Protein AF-A0A1T5BRT1-F1 (afdb_monomer)

Secondary structure (DSSP, 8-state):
--HHHHHHHHT-------TT----EEE-TT-----HHHHH-TT---EEETTEEE-PSP-----HHHHT-TT--EEE--HHHHHHHHHHHHHHSS---GGGGT-EETT-S--------------

Foldseek 3Di:
DDPVVVCCVVCVDDDPPVVPPDFFKDFAPLQPLPCPLCVPQPVNQWDQDPSTTDHDPPDPPPCPSLQPRPSLGIKGDDPQLVVVQVVVCVVPVDDRDSVVSVIDTPVPPDDPPPPPPPPPPDD

pLDDT: mean 78.36, std 18.23, range [34.03, 96.75]

Mean predicted aligned error: 12.15 Å

Sequence (123 aa):
MDIREIVNKIFKKEKWEMPGMQNRFFCTEECDGCGVCYETCPTGHIKMVEGRPVWPKPCLLCAACADVCPNHAIAYGTAKQIAEYERAVREKRAGVDPAKYGVVTEGSHGGMHEEDDNRGTEI

Nearest PDB structures (foldseek):
  2fdn-assembly1_A  TM=8.404E-01  e=1.117E-02  Gottschalkia acidurici
  5exd-assembly2_H  TM=6.790E-01  e=9.223E-03  Moorella thermoacetica ATCC 39073
  5exd-assembly1_E  TM=6.605E-01  e=5.900E-03  Moorella thermoacetica ATCC 39073
  3eun-assembly1_A  TM=7.838E-01  e=5.870E-02  Allochromatium vinosum
  1dur-assembly1_A  TM=8.416E-01  e=1.852E-01  Peptoniphilus asaccharolyticus

Solvent-accessible surface area (backbone atoms only — not comparable to full-atom values): 7808 Å² total; per-residue (Å²): 134,62,67,68,59,53,50,50,64,75,59,61,86,66,82,85,71,62,91,76,81,67,78,45,69,48,69,49,90,62,53,84,46,85,51,59,39,45,75,67,34,92,75,60,44,47,41,78,53,98,56,38,76,41,68,48,85,78,66,86,82,76,54,60,44,25,70,64,31,91,63,42,22,32,33,34,46,52,75,65,28,48,53,56,38,55,51,48,45,71,73,57,82,66,90,71,66,50,59,85,40,66,25,47,37,53,78,69,80,73,66,75,77,74,71,82,77,77,76,75,88,75,135

Structure (mmCIF, N/CA/C/O backbone):
data_AF-A0A1T5BRT1-F1
#
_entry.id   AF-A0A1T5BRT1-F1
#
loop_
_atom_site.group_PDB
_atom_site.id
_atom_si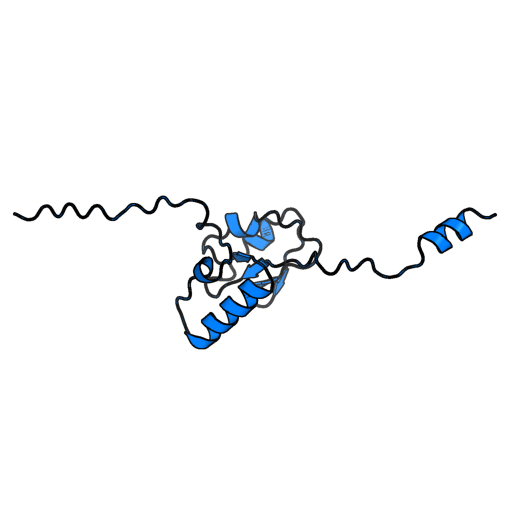te.type_symbol
_atom_site.label_atom_id
_atom_site.label_alt_id
_atom_site.label_comp_id
_atom_site.label_asym_id
_atom_site.label_entity_id
_atom_site.label_seq_id
_atom_site.pdbx_PDB_ins_code
_atom_site.Cartn_x
_atom_site.Cartn_y
_atom_site.Cartn_z
_atom_site.occupancy
_atom_site.B_iso_or_equiv
_atom_site.auth_seq_id
_atom_site.auth_comp_id
_atom_site.auth_asym_id
_atom_site.auth_atom_id
_atom_site.pdbx_PDB_model_num
ATOM 1 N N . MET A 1 1 ? 27.652 -1.924 42.675 1.00 57.69 1 MET A N 1
ATOM 2 C CA . MET A 1 1 ? 27.179 -1.233 41.456 1.00 57.69 1 MET A CA 1
ATOM 3 C C . MET A 1 1 ? 25.702 -1.545 41.302 1.00 57.69 1 MET A C 1
ATOM 5 O O . MET A 1 1 ? 25.358 -2.719 41.335 1.00 57.69 1 MET A O 1
ATOM 9 N N . ASP A 1 2 ? 24.844 -0.525 41.241 1.00 74.75 2 ASP A N 1
ATOM 10 C CA . ASP A 1 2 ? 23.392 -0.702 41.107 1.00 74.75 2 ASP A CA 1
ATOM 11 C C . ASP A 1 2 ? 23.069 -1.248 39.705 1.00 74.75 2 ASP A C 1
ATOM 13 O O . ASP A 1 2 ? 23.473 -0.671 38.693 1.00 74.75 2 ASP A O 1
ATOM 17 N N . ILE A 1 3 ? 22.344 -2.369 39.638 1.00 74.62 3 ILE A N 1
ATOM 18 C CA . ILE A 1 3 ? 21.876 -2.973 38.381 1.00 74.62 3 ILE A CA 1
ATOM 19 C C . ILE A 1 3 ? 21.113 -1.945 37.534 1.00 74.62 3 ILE A C 1
ATOM 21 O O . ILE A 1 3 ? 21.237 -1.953 36.311 1.00 74.62 3 ILE A O 1
ATOM 25 N N . ARG A 1 4 ? 20.394 -1.003 38.156 1.00 74.94 4 ARG A N 1
ATOM 26 C CA . ARG A 1 4 ? 19.664 0.063 37.454 1.00 74.94 4 ARG A CA 1
ATOM 27 C C . ARG A 1 4 ? 20.589 1.028 36.719 1.00 74.94 4 ARG A C 1
ATOM 29 O O . ARG A 1 4 ? 20.243 1.470 35.628 1.00 74.94 4 ARG A O 1
ATOM 36 N N . GLU A 1 5 ? 21.770 1.329 37.260 1.00 73.50 5 GLU A N 1
ATOM 37 C CA . GLU A 1 5 ? 22.769 2.151 36.563 1.00 73.50 5 GLU A CA 1
ATOM 38 C C . GLU A 1 5 ? 23.363 1.421 35.358 1.00 73.50 5 GLU A C 1
ATOM 40 O O . GLU A 1 5 ? 23.601 2.041 34.324 1.00 73.50 5 GLU A O 1
ATOM 45 N N . ILE A 1 6 ? 23.598 0.112 35.478 1.00 72.69 6 ILE A N 1
ATOM 46 C CA . ILE A 1 6 ? 24.146 -0.706 34.389 1.00 72.69 6 ILE A CA 1
ATOM 47 C C . ILE A 1 6 ? 23.120 -0.816 33.261 1.00 72.69 6 ILE A C 1
ATOM 49 O O . ILE A 1 6 ? 23.445 -0.549 32.107 1.00 72.69 6 ILE A O 1
ATOM 53 N N . VAL A 1 7 ? 21.864 -1.113 33.603 1.00 73.25 7 VAL A N 1
ATOM 54 C CA . VAL A 1 7 ? 20.743 -1.137 32.657 1.00 73.25 7 VAL A CA 1
ATOM 55 C C . VAL A 1 7 ? 20.595 0.235 31.989 1.00 73.25 7 VAL A C 1
ATOM 57 O O . VAL A 1 7 ? 20.601 0.315 30.769 1.00 73.25 7 VAL A O 1
ATOM 60 N N 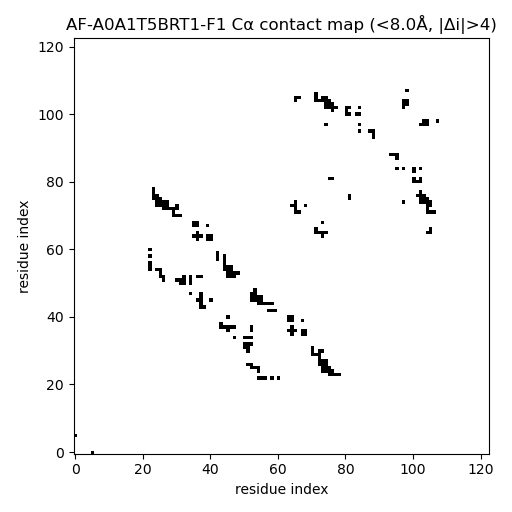. ASN A 1 8 ? 20.589 1.340 32.737 1.00 69.00 8 ASN A N 1
ATOM 61 C CA . ASN A 1 8 ? 20.469 2.678 32.142 1.00 69.00 8 ASN A CA 1
ATOM 62 C C . ASN A 1 8 ? 21.680 3.099 31.289 1.00 69.00 8 ASN A C 1
ATOM 64 O O . ASN A 1 8 ? 21.518 3.896 30.366 1.00 69.00 8 ASN A O 1
ATOM 68 N N . LYS A 1 9 ? 22.884 2.579 31.565 1.00 67.12 9 LYS A N 1
ATOM 69 C CA . LYS A 1 9 ? 24.074 2.793 30.723 1.00 67.12 9 LYS A CA 1
ATOM 70 C C . LYS A 1 9 ? 24.027 1.975 29.432 1.00 67.12 9 LYS A C 1
ATOM 72 O O . LYS A 1 9 ? 24.402 2.507 28.393 1.00 67.12 9 LYS A O 1
ATOM 77 N N . ILE A 1 10 ? 23.559 0.726 29.491 1.00 69.44 10 ILE A N 1
ATOM 78 C CA . ILE A 1 10 ? 23.415 -0.161 28.322 1.00 69.44 10 ILE A CA 1
ATOM 79 C C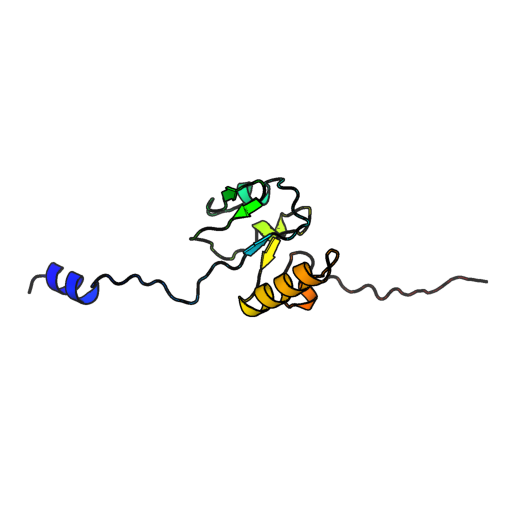 . ILE A 1 10 ? 22.258 0.304 27.430 1.00 69.44 10 ILE A C 1
ATOM 81 O O . ILE A 1 10 ? 22.378 0.321 26.211 1.00 69.44 10 ILE A O 1
ATOM 85 N N . PHE A 1 11 ? 21.153 0.728 28.039 1.00 62.59 11 PHE A N 1
ATOM 86 C CA . PHE A 1 11 ? 19.921 1.113 27.356 1.00 62.59 11 PHE A CA 1
ATOM 87 C C . PHE A 1 11 ? 19.731 2.633 27.309 1.00 62.59 11 PHE A C 1
ATOM 89 O O . PHE A 1 11 ? 18.596 3.111 27.391 1.00 62.59 11 PHE A O 1
ATOM 96 N N . LYS A 1 12 ? 20.819 3.415 27.179 1.00 53.16 12 LYS A N 1
ATOM 97 C CA . LYS A 1 12 ? 20.709 4.845 26.855 1.00 53.16 12 LYS A CA 1
ATOM 98 C C . LYS A 1 12 ? 19.862 4.973 25.587 1.00 53.16 12 LYS A C 1
ATOM 100 O O . LYS A 1 12 ? 20.299 4.633 24.495 1.00 53.16 12 LYS A O 1
ATOM 105 N N . LYS A 1 13 ? 18.619 5.414 25.794 1.00 55.56 13 LYS A N 1
ATOM 106 C CA . LYS A 1 13 ? 17.627 5.773 24.786 1.00 55.56 13 LYS A CA 1
ATOM 107 C C . LYS A 1 13 ? 18.278 6.591 23.679 1.00 55.56 13 LYS A C 1
ATOM 109 O O . LYS A 1 13 ? 18.464 7.788 23.843 1.00 55.56 13 LYS A O 1
ATOM 114 N N . GLU A 1 14 ? 18.458 5.967 22.535 1.00 51.66 14 GLU A N 1
ATOM 115 C CA . GLU A 1 14 ? 18.236 6.595 21.246 1.00 51.66 14 GLU A CA 1
ATOM 116 C C . GLU A 1 14 ? 17.431 5.585 20.444 1.00 51.66 14 GLU A C 1
ATOM 118 O O . GLU A 1 14 ? 17.708 4.385 20.456 1.00 51.66 14 GLU A O 1
ATOM 123 N N . LYS A 1 15 ? 16.320 6.064 19.885 1.00 44.69 15 LYS A N 1
ATOM 124 C CA . LYS A 1 15 ? 15.387 5.294 19.074 1.00 44.69 15 LYS A CA 1
ATOM 125 C C . LYS A 1 15 ? 16.168 4.344 18.165 1.00 44.69 15 LYS A C 1
ATOM 127 O O . LYS A 1 15 ? 16.866 4.803 17.267 1.00 44.69 15 LYS A O 1
ATOM 132 N N . TRP A 1 16 ? 15.992 3.035 18.343 1.00 47.31 16 TRP A N 1
ATOM 133 C CA . TRP A 1 16 ? 16.315 2.054 17.306 1.00 47.31 16 TRP A CA 1
ATOM 134 C C . TRP A 1 16 ? 15.288 2.201 16.168 1.00 47.31 16 TRP A C 1
ATOM 136 O O . TRP A 1 16 ? 14.523 1.295 15.846 1.00 47.31 16 TRP A O 1
ATOM 146 N N . GLU A 1 17 ? 15.223 3.393 15.574 1.00 49.53 17 GLU A N 1
ATOM 147 C CA . GLU A 1 17 ? 14.675 3.608 14.247 1.00 49.53 17 GLU A CA 1
ATOM 148 C C . GLU A 1 17 ? 15.689 2.995 13.292 1.00 49.53 17 GLU A C 1
ATOM 150 O O . GLU A 1 17 ? 16.541 3.686 12.752 1.00 49.53 17 GLU A O 1
ATOM 155 N N . MET A 1 18 ? 15.634 1.669 13.142 1.00 50.78 18 MET A N 1
ATOM 156 C CA . MET A 1 18 ? 16.425 0.957 12.146 1.00 50.78 18 MET A CA 1
ATOM 157 C C . MET A 1 18 ? 16.052 1.529 10.771 1.00 50.78 18 MET A C 1
ATOM 159 O O . MET A 1 18 ? 14.926 1.282 10.306 1.00 50.78 18 MET A O 1
ATOM 163 N N . PRO A 1 19 ? 16.938 2.310 10.120 1.00 53.62 19 PRO A N 1
ATOM 164 C CA . PRO A 1 19 ? 16.675 2.886 8.811 1.00 53.62 19 PRO A CA 1
ATOM 165 C C . PRO A 1 19 ? 16.739 1.728 7.817 1.00 53.62 19 PRO A C 1
ATOM 167 O O . PRO A 1 19 ? 17.806 1.303 7.392 1.00 53.62 19 PRO A O 1
ATOM 170 N N . GLY A 1 20 ? 15.596 1.109 7.543 1.00 54.72 20 GLY A N 1
ATOM 171 C CA . GLY A 1 20 ? 15.546 -0.078 6.692 1.00 54.72 20 GLY A CA 1
ATOM 172 C C . GLY A 1 20 ? 14.246 -0.854 6.800 1.00 54.72 20 GLY A C 1
ATOM 173 O O . GLY A 1 20 ? 13.748 -1.343 5.791 1.00 54.72 20 GLY A O 1
ATOM 174 N N . MET A 1 21 ? 13.625 -0.886 7.981 1.00 57.62 21 MET A N 1
ATOM 175 C CA . MET A 1 21 ? 12.309 -1.507 8.153 1.00 57.62 21 MET A CA 1
ATOM 176 C C . MET A 1 21 ? 11.210 -0.457 7.973 1.00 57.62 21 MET A C 1
ATOM 178 O O . MET A 1 21 ? 10.474 -0.112 8.899 1.00 57.62 21 MET A O 1
ATOM 182 N N . GLN A 1 22 ? 11.171 0.154 6.792 1.00 66.44 22 GLN A N 1
ATOM 183 C CA . GLN A 1 22 ? 10.045 0.983 6.376 1.00 66.44 22 GLN A CA 1
ATOM 184 C C . GLN A 1 22 ? 9.016 0.089 5.698 1.00 66.44 22 GLN A C 1
ATOM 186 O O . GLN A 1 22 ? 9.365 -0.743 4.863 1.00 66.44 22 GLN A O 1
ATOM 191 N N . ASN A 1 23 ? 7.758 0.248 6.090 1.00 75.19 23 ASN A N 1
ATOM 192 C CA . ASN A 1 23 ? 6.680 -0.407 5.388 1.00 75.19 23 ASN A CA 1
ATOM 193 C C . ASN A 1 23 ? 6.543 0.233 4.004 1.00 75.19 23 ASN A C 1
ATOM 195 O O . ASN A 1 23 ? 6.494 1.458 3.910 1.00 75.19 23 ASN A O 1
ATOM 199 N N . ARG A 1 24 ? 6.550 -0.588 2.955 1.00 86.81 24 ARG A N 1
ATOM 200 C CA . ARG A 1 24 ? 6.531 -0.133 1.563 1.00 86.81 24 ARG A CA 1
ATOM 201 C C . ARG A 1 24 ? 5.320 -0.631 0.784 1.00 86.81 24 ARG A C 1
ATOM 203 O O . ARG A 1 24 ? 5.373 -0.648 -0.438 1.00 86.81 24 ARG A O 1
ATOM 210 N N . PHE A 1 25 ? 4.249 -1.003 1.484 1.00 91.38 25 PHE A N 1
ATOM 211 C CA . PHE A 1 25 ? 2.934 -1.089 0.859 1.00 91.38 25 PHE A CA 1
ATOM 212 C C . PHE A 1 25 ? 2.425 0.301 0.489 1.00 91.38 25 PHE A C 1
ATOM 214 O O . PHE A 1 25 ? 2.567 1.253 1.261 1.00 91.38 25 PHE A O 1
ATOM 221 N N . PHE A 1 26 ? 1.810 0.386 -0.678 1.00 91.12 26 PHE A N 1
ATOM 222 C CA . PHE A 1 26 ? 1.083 1.547 -1.153 1.00 91.12 26 PHE A CA 1
ATOM 223 C C . PHE A 1 26 ? -0.118 1.090 -1.984 1.00 91.12 26 PHE A C 1
ATOM 225 O O . PHE A 1 26 ? -0.230 -0.079 -2.358 1.00 91.12 26 PHE A O 1
ATOM 232 N N . CYS A 1 27 ? -1.038 2.015 -2.234 1.00 91.56 27 CYS A N 1
ATOM 233 C CA . CYS A 1 27 ? -2.246 1.748 -2.997 1.00 91.56 27 CYS A CA 1
ATOM 234 C C . CYS A 1 27 ? -2.166 2.425 -4.365 1.00 91.56 27 CYS A C 1
ATOM 236 O O . CYS A 1 27 ? -1.763 3.586 -4.447 1.00 91.56 27 CYS A O 1
ATOM 238 N N . THR A 1 28 ? -2.564 1.721 -5.416 1.00 90.75 28 THR A N 1
ATOM 239 C CA . THR A 1 28 ? -2.656 2.248 -6.778 1.00 90.75 28 THR A CA 1
ATOM 240 C C . THR A 1 28 ? -4.031 2.877 -7.037 1.00 90.75 28 THR A C 1
ATOM 242 O O . THR A 1 28 ? -4.925 2.846 -6.181 1.00 90.75 28 THR A O 1
ATOM 245 N N . GLU A 1 29 ? -4.199 3.507 -8.201 1.00 88.75 29 GLU A N 1
ATOM 246 C CA . GLU A 1 29 ? -5.422 4.237 -8.578 1.00 88.75 29 GLU A CA 1
ATOM 247 C C . GLU A 1 29 ? -6.633 3.316 -8.812 1.00 88.75 29 GLU A C 1
ATOM 249 O O . GLU A 1 29 ? -7.765 3.781 -8.806 1.00 88.75 29 GLU A O 1
ATOM 254 N N . GLU A 1 30 ? -6.415 2.006 -8.923 1.00 89.12 30 GLU A N 1
ATOM 255 C CA . GLU A 1 30 ? -7.444 0.962 -9.023 1.00 89.12 30 GLU A CA 1
ATOM 256 C C . GLU A 1 30 ? -8.193 0.725 -7.693 1.00 89.12 30 GLU A C 1
ATOM 258 O O . GLU A 1 30 ? -9.162 -0.034 -7.623 1.00 89.12 30 GLU A O 1
ATOM 263 N N . CYS A 1 31 ? -7.753 1.366 -6.608 1.00 93.25 31 CYS A N 1
ATOM 264 C CA . CYS A 1 31 ? -8.408 1.278 -5.310 1.00 93.25 31 CYS A CA 1
ATOM 265 C C . CYS A 1 31 ? -9.737 2.033 -5.304 1.00 93.25 31 CYS A C 1
ATOM 267 O O . CYS A 1 31 ? -9.778 3.245 -5.503 1.00 93.25 31 CYS A O 1
ATOM 269 N N . ASP A 1 32 ? -10.809 1.322 -4.972 1.00 95.88 32 ASP A N 1
ATOM 270 C CA . ASP A 1 32 ? -12.163 1.861 -4.825 1.00 95.88 32 ASP A CA 1
ATOM 271 C C . ASP A 1 32 ? -12.533 2.195 -3.369 1.00 95.88 32 ASP A C 1
ATOM 273 O O . ASP A 1 32 ? -13.636 2.664 -3.093 1.00 95.88 32 ASP A O 1
ATOM 277 N N . GLY A 1 33 ? -11.623 1.942 -2.426 1.00 96.44 33 GLY A N 1
ATOM 278 C CA . GLY A 1 33 ? -11.847 2.172 -1.004 1.00 96.44 33 GLY A CA 1
ATOM 279 C C . GLY A 1 33 ? -12.742 1.145 -0.307 1.00 96.44 33 GLY A C 1
ATOM 280 O O . GLY A 1 33 ? -13.238 1.438 0.779 1.00 96.44 33 GLY A O 1
ATOM 281 N N . CYS A 1 34 ? -12.911 -0.062 -0.863 1.00 96.75 34 CYS A N 1
ATOM 282 C CA . CYS A 1 34 ? -13.752 -1.120 -0.282 1.00 96.75 34 CYS A CA 1
ATOM 283 C C . CYS A 1 34 ? -13.398 -1.524 1.163 1.00 96.75 34 CYS A C 1
ATOM 285 O O . CYS A 1 34 ? -14.250 -2.035 1.882 1.00 96.75 34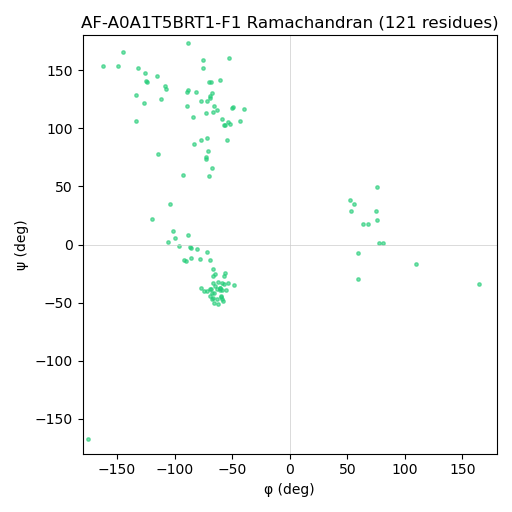 CYS A O 1
ATOM 287 N N . GLY A 1 35 ? -12.152 -1.318 1.604 1.00 96.12 35 GLY A N 1
ATOM 288 C CA . GLY A 1 35 ? -11.743 -1.542 2.995 1.00 96.12 35 GLY A CA 1
ATOM 289 C C . GLY A 1 35 ? -11.445 -2.997 3.383 1.00 96.12 35 GLY A C 1
ATOM 290 O O . GLY A 1 35 ? -11.031 -3.233 4.513 1.00 96.12 35 GLY A O 1
ATOM 291 N N . VAL A 1 36 ? -11.533 -3.968 2.469 1.00 96.75 36 VAL A N 1
ATOM 292 C CA . VAL A 1 36 ? -11.240 -5.392 2.763 1.00 96.75 36 VAL A CA 1
ATOM 293 C C . VAL A 1 36 ? -9.834 -5.585 3.357 1.00 96.75 36 VAL A C 1
ATOM 295 O O . VAL A 1 36 ? -9.632 -6.339 4.308 1.00 96.75 36 VAL A O 1
ATOM 298 N N . CYS A 1 37 ? -8.847 -4.838 2.850 1.00 96.06 37 CYS A N 1
ATOM 299 C CA . CYS A 1 37 ? -7.482 -4.849 3.376 1.00 96.06 37 CYS A CA 1
ATOM 300 C C . CYS A 1 37 ? -7.391 -4.406 4.846 1.00 96.06 37 CYS A C 1
ATOM 302 O O . CYS A 1 37 ? -6.585 -4.949 5.602 1.00 96.06 37 CYS A O 1
ATOM 304 N N . TYR A 1 38 ? -8.206 -3.427 5.247 1.00 96.62 38 TYR A N 1
ATOM 305 C CA . TYR A 1 38 ? -8.285 -2.932 6.616 1.00 96.62 38 TYR A CA 1
ATOM 306 C C . TYR A 1 38 ? -8.840 -4.010 7.550 1.00 96.62 38 TYR A C 1
ATOM 308 O O . TYR A 1 38 ? -8.240 -4.275 8.591 1.00 96.62 38 TYR A O 1
ATOM 316 N N . GLU A 1 39 ? -9.917 -4.679 7.139 1.00 96.25 39 GLU A N 1
ATOM 317 C CA . GLU A 1 39 ? -10.573 -5.729 7.925 1.00 96.25 39 GLU A CA 1
ATOM 318 C C . GLU A 1 39 ? -9.712 -6.989 8.069 1.00 96.25 39 GLU A C 1
ATOM 320 O O . GLU A 1 39 ? -9.662 -7.582 9.145 1.00 96.25 39 GLU A O 1
ATOM 325 N N . THR A 1 40 ? -8.988 -7.386 7.016 1.00 94.94 40 THR A N 1
ATOM 326 C CA . THR A 1 40 ? -8.194 -8.625 7.046 1.00 94.94 40 THR A CA 1
ATOM 327 C C . THR A 1 40 ? -6.875 -8.505 7.809 1.00 94.94 40 THR A C 1
ATOM 329 O O . THR A 1 40 ? -6.192 -9.512 8.009 1.00 94.94 40 THR A O 1
ATOM 332 N N . CYS A 1 41 ? -6.433 -7.288 8.145 1.00 95.31 41 CYS A N 1
ATOM 333 C CA . CYS A 1 41 ? -5.083 -7.064 8.646 1.00 95.31 41 CYS A CA 1
ATOM 334 C C . CYS A 1 41 ? -4.873 -7.792 9.986 1.00 95.31 41 CYS A C 1
ATOM 336 O O . CYS A 1 41 ? -5.457 -7.379 10.988 1.00 95.31 41 CYS A O 1
ATOM 338 N N . PRO A 1 42 ? -3.978 -8.796 10.079 1.00 93.00 42 PRO A N 1
ATOM 339 C CA . PRO A 1 42 ? -3.820 -9.581 11.306 1.00 93.00 42 PRO A CA 1
ATOM 340 C C . PRO A 1 42 ? -3.253 -8.756 12.465 1.00 93.00 42 PRO A C 1
ATOM 342 O O . PRO A 1 42 ? -3.411 -9.119 13.627 1.00 93.00 42 PRO A O 1
ATOM 345 N N . THR A 1 43 ? -2.585 -7.638 12.163 1.00 93.12 43 THR A N 1
ATOM 346 C CA . THR A 1 43 ? -2.125 -6.702 13.190 1.00 93.12 43 THR A CA 1
ATOM 347 C C . THR A 1 43 ? -3.149 -5.617 13.505 1.00 93.12 43 THR A C 1
ATOM 349 O O . THR A 1 43 ? -2.952 -4.901 14.481 1.00 93.12 43 THR A O 1
ATOM 352 N N . GLY A 1 44 ? -4.186 -5.427 12.684 1.00 93.81 44 GLY A N 1
ATOM 353 C CA . GLY A 1 44 ? -5.158 -4.339 12.826 1.00 93.81 44 GLY A CA 1
ATOM 354 C C . GLY A 1 44 ? -4.576 -2.925 12.671 1.00 93.81 44 GLY A C 1
ATOM 355 O O . GLY A 1 44 ? -5.189 -1.965 13.128 1.00 93.81 44 GLY A O 1
ATOM 356 N N . HIS A 1 45 ? -3.381 -2.770 12.082 1.00 91.94 45 HIS A N 1
ATOM 357 C CA . HIS A 1 45 ? -2.694 -1.468 12.018 1.00 91.94 45 HIS A CA 1
ATOM 358 C C . HIS A 1 45 ? -2.988 -0.650 10.762 1.00 91.94 45 HIS A C 1
ATOM 360 O O . HIS A 1 45 ? -2.646 0.535 10.737 1.00 91.94 45 HIS A O 1
ATOM 366 N N . ILE A 1 46 ? -3.592 -1.247 9.731 1.00 95.06 46 ILE A N 1
ATOM 367 C CA . ILE A 1 46 ? -4.033 -0.498 8.550 1.00 95.06 46 ILE A CA 1
ATOM 368 C C . ILE A 1 46 ? -5.061 0.547 8.996 1.00 95.06 46 ILE A C 1
ATOM 370 O O . ILE A 1 46 ? -5.868 0.303 9.889 1.00 95.06 46 ILE A O 1
ATOM 374 N N . LYS A 1 47 ? -5.009 1.737 8.402 1.00 95.25 47 LYS A N 1
ATOM 375 C CA . LYS A 1 47 ? -5.985 2.809 8.621 1.00 95.25 47 LYS A CA 1
ATOM 376 C C . LYS A 1 47 ? -6.560 3.237 7.287 1.00 95.25 47 LYS A C 1
ATOM 378 O O . LYS A 1 47 ? -5.806 3.375 6.334 1.00 95.25 47 LYS A O 1
ATOM 383 N N . MET A 1 48 ? -7.856 3.511 7.244 1.00 96.31 48 MET A N 1
ATOM 384 C CA . MET A 1 48 ? -8.480 4.142 6.084 1.00 96.31 48 MET A CA 1
ATOM 385 C C . MET A 1 48 ? -8.423 5.663 6.256 1.00 96.31 48 MET A C 1
ATOM 387 O O . MET A 1 48 ? -8.948 6.198 7.232 1.00 96.31 48 MET A O 1
ATOM 391 N N . VAL A 1 49 ? -7.758 6.355 5.334 1.00 96.31 49 VAL A N 1
ATOM 392 C CA . VAL A 1 49 ? -7.631 7.818 5.297 1.00 96.31 49 VAL A CA 1
ATOM 393 C C . VAL A 1 49 ? -8.083 8.281 3.921 1.00 96.31 49 VAL A C 1
ATOM 395 O O . VAL A 1 49 ? -7.556 7.811 2.919 1.00 96.31 49 VAL A O 1
ATOM 398 N N . GLU A 1 50 ? -9.090 9.156 3.869 1.00 94.94 50 GLU A N 1
ATOM 399 C CA . GLU A 1 50 ? -9.664 9.656 2.604 1.00 94.94 50 GLU A CA 1
ATOM 400 C C . GLU A 1 50 ? -10.072 8.525 1.636 1.00 94.94 50 GLU A C 1
ATOM 402 O O . GLU A 1 50 ? -9.876 8.605 0.429 1.00 94.94 50 GLU A O 1
ATOM 407 N N . GLY A 1 51 ? -10.613 7.430 2.180 1.00 94.31 51 GLY A N 1
ATOM 408 C CA . GLY A 1 51 ? -11.025 6.262 1.396 1.00 94.31 51 GLY A CA 1
ATOM 409 C C . GLY A 1 51 ? -9.879 5.353 0.942 1.00 94.31 51 GLY A C 1
ATOM 410 O O . GLY A 1 51 ? -10.144 4.343 0.303 1.00 94.31 51 GLY A O 1
ATOM 411 N N . ARG A 1 52 ? -8.619 5.638 1.296 1.00 95.81 52 ARG A N 1
ATOM 412 C CA . ARG A 1 52 ? -7.461 4.811 0.918 1.00 95.81 52 ARG A CA 1
ATOM 413 C C . ARG A 1 52 ? -6.777 4.184 2.136 1.00 95.81 52 ARG A C 1
ATOM 415 O O . ARG A 1 52 ? -6.710 4.814 3.195 1.00 95.81 52 ARG A O 1
ATOM 422 N N . PRO A 1 53 ? -6.248 2.955 2.018 1.00 95.88 53 PRO A N 1
ATOM 423 C CA . PRO A 1 53 ? -5.480 2.340 3.088 1.00 95.88 53 PRO A CA 1
ATOM 424 C C . PRO A 1 53 ? -4.125 3.032 3.272 1.00 95.88 53 PRO A C 1
ATOM 426 O O . PRO A 1 53 ? -3.425 3.374 2.321 1.00 95.88 53 PRO A O 1
ATOM 429 N N . VAL A 1 54 ? -3.738 3.196 4.529 1.00 94.25 54 VAL A N 1
ATOM 430 C CA . VAL A 1 54 ? -2.420 3.631 4.982 1.00 94.25 54 VAL A CA 1
ATOM 431 C C . VAL A 1 54 ? -1.900 2.557 5.921 1.00 94.25 54 VAL A C 1
ATOM 433 O O . VAL A 1 54 ? -2.645 2.055 6.766 1.00 94.25 54 VAL A O 1
ATOM 436 N N . TRP A 1 55 ? -0.610 2.234 5.831 1.00 93.38 55 TRP A N 1
ATOM 437 C CA . TRP A 1 55 ? -0.013 1.167 6.629 1.00 93.38 55 TRP A CA 1
ATOM 438 C C . TRP A 1 55 ? 1.038 1.666 7.647 1.00 93.38 55 TRP A C 1
ATOM 440 O O . TRP A 1 55 ? 2.249 1.506 7.434 1.00 93.38 55 TRP A O 1
ATOM 450 N N . PRO A 1 56 ? 0.606 2.242 8.785 1.00 89.50 56 PRO A N 1
ATOM 451 C CA . PRO A 1 56 ? 1.464 2.533 9.928 1.00 89.50 56 PRO A CA 1
ATOM 452 C C . PRO A 1 56 ? 2.268 1.324 10.419 1.00 89.50 56 PRO A C 1
ATOM 454 O O . PRO A 1 56 ? 1.924 0.163 10.194 1.00 89.50 56 PRO A O 1
ATOM 457 N N . LYS A 1 57 ? 3.332 1.607 11.171 1.00 86.44 57 LYS A N 1
ATOM 458 C CA . LYS A 1 57 ? 4.030 0.582 11.952 1.00 86.44 57 LYS A CA 1
ATOM 459 C C . LYS A 1 57 ? 3.218 0.208 13.203 1.00 86.44 57 LYS A C 1
ATOM 461 O O . LYS A 1 57 ? 2.579 1.099 13.767 1.00 86.44 57 LYS A O 1
ATOM 466 N N . PRO A 1 58 ? 3.353 -1.034 13.705 1.00 86.50 58 PRO A N 1
ATOM 467 C CA . PRO A 1 58 ? 4.058 -2.180 13.116 1.00 86.50 58 PRO A CA 1
ATOM 468 C C . PRO A 1 58 ? 3.278 -2.882 11.985 1.00 86.50 58 PRO A C 1
ATOM 470 O O . PRO A 1 58 ? 2.185 -3.406 12.185 1.00 86.50 58 PRO A O 1
ATOM 473 N N . CYS A 1 59 ? 3.898 -2.976 10.806 1.00 88.62 59 CYS A N 1
ATOM 474 C CA . CYS A 1 59 ? 3.461 -3.860 9.725 1.00 88.62 59 CYS A CA 1
ATOM 475 C C . CYS A 1 59 ? 4.439 -5.032 9.617 1.00 88.62 59 CYS A C 1
ATOM 477 O O . CYS A 1 59 ? 5.651 -4.818 9.630 1.00 88.62 59 CYS A O 1
ATOM 479 N N . LEU A 1 60 ? 3.909 -6.252 9.502 1.00 89.69 60 LEU A N 1
ATOM 480 C CA . LEU A 1 60 ? 4.700 -7.488 9.446 1.00 89.69 60 LEU A CA 1
ATOM 481 C C . LEU A 1 60 ? 5.182 -7.855 8.039 1.00 89.69 60 LEU A C 1
ATOM 483 O O . LEU A 1 60 ? 5.875 -8.853 7.889 1.00 89.69 60 LEU A O 1
ATOM 487 N N . LEU A 1 61 ? 4.807 -7.082 7.017 1.00 88.69 61 LEU A N 1
ATOM 488 C CA . LEU A 1 61 ? 5.086 -7.401 5.615 1.00 88.69 61 LEU A CA 1
ATOM 489 C C . LEU A 1 61 ? 4.560 -8.781 5.168 1.00 88.69 61 LEU A C 1
ATOM 491 O O . LEU A 1 61 ? 5.175 -9.440 4.342 1.00 88.69 61 LEU A O 1
ATOM 495 N N . CYS A 1 62 ? 3.408 -9.211 5.696 1.00 91.50 62 CYS A N 1
ATOM 496 C CA . CYS A 1 62 ? 2.825 -10.523 5.391 1.00 91.50 62 CYS A CA 1
ATOM 497 C C . CYS A 1 62 ? 2.055 -10.603 4.063 1.00 91.50 62 CYS A C 1
ATOM 499 O O . CYS A 1 62 ? 1.550 -11.671 3.754 1.00 91.50 62 CYS A O 1
ATOM 501 N N . ALA A 1 63 ? 1.911 -9.493 3.334 1.00 91.00 63 ALA A N 1
ATOM 502 C CA . ALA A 1 63 ? 1.192 -9.384 2.058 1.00 91.00 63 ALA A CA 1
ATOM 503 C C . ALA A 1 63 ? -0.307 -9.749 2.042 1.00 91.00 63 ALA A C 1
ATOM 505 O O . ALA A 1 63 ? -0.972 -9.353 1.100 1.00 91.00 63 ALA A O 1
ATOM 506 N N . ALA A 1 64 ? -0.890 -10.291 3.117 1.00 92.19 64 ALA A N 1
ATOM 507 C CA . ALA A 1 64 ? -2.312 -10.664 3.177 1.00 92.19 64 ALA A CA 1
ATOM 508 C C . ALA A 1 64 ? -3.295 -9.579 2.689 1.00 92.19 64 ALA A C 1
ATOM 510 O O . ALA A 1 64 ? -4.324 -9.890 2.106 1.00 92.19 64 ALA A O 1
ATOM 511 N N . CYS A 1 65 ? -2.998 -8.293 2.919 1.00 93.88 65 CYS A N 1
ATOM 512 C CA . CYS A 1 65 ? -3.832 -7.201 2.416 1.00 93.88 65 CYS A CA 1
ATOM 513 C C . CYS A 1 65 ? -3.819 -7.075 0.886 1.00 93.88 65 CYS A C 1
ATOM 515 O O . CYS A 1 65 ? -4.827 -6.666 0.322 1.00 93.88 65 CYS A O 1
ATOM 517 N N . ALA A 1 66 ? -2.693 -7.386 0.243 1.00 92.50 66 ALA A N 1
ATOM 518 C CA . ALA A 1 66 ? -2.591 -7.460 -1.206 1.00 92.50 66 ALA A CA 1
ATOM 519 C C . ALA A 1 66 ? -3.374 -8.664 -1.739 1.00 92.50 66 ALA A C 1
ATOM 521 O O . ALA A 1 66 ? -4.160 -8.485 -2.664 1.00 92.50 66 ALA A O 1
ATOM 522 N N . ASP A 1 67 ? -3.243 -9.827 -1.091 1.00 91.31 67 ASP A N 1
ATOM 523 C CA . ASP A 1 67 ? -3.848 -11.088 -1.549 1.00 91.31 67 ASP A CA 1
ATOM 524 C C . ASP A 1 67 ? -5.376 -10.999 -1.613 1.00 91.31 67 ASP A C 1
ATOM 526 O O . ASP A 1 67 ? -6.009 -11.510 -2.533 1.00 91.31 67 ASP A O 1
ATOM 530 N N . VAL A 1 68 ? -5.986 -10.331 -0.630 1.00 93.25 68 VAL A N 1
ATOM 531 C CA . VAL A 1 68 ? -7.448 -10.200 -0.544 1.00 93.25 68 VAL A CA 1
ATOM 532 C C . VAL A 1 68 ? -8.005 -9.022 -1.342 1.00 93.25 68 VAL A C 1
ATOM 534 O O . VAL A 1 68 ? -9.213 -8.790 -1.306 1.00 93.25 68 VAL A O 1
ATOM 537 N N . CYS A 1 69 ? -7.158 -8.210 -1.983 1.00 93.75 69 CYS A N 1
ATOM 538 C CA . CYS A 1 69 ? -7.618 -7.000 -2.653 1.00 93.75 69 CYS A CA 1
ATOM 539 C C . CYS A 1 69 ? -8.373 -7.367 -3.941 1.00 93.75 69 CYS A C 1
ATOM 541 O O . CYS A 1 69 ? -7.736 -7.813 -4.894 1.00 93.75 69 CYS A O 1
ATOM 543 N N . PRO A 1 70 ? -9.695 -7.123 -4.029 1.00 91.75 70 PRO A N 1
ATOM 544 C CA . PRO A 1 70 ? -10.484 -7.540 -5.191 1.00 91.75 70 PRO A CA 1
ATOM 545 C C . PRO A 1 70 ? -10.075 -6.818 -6.482 1.00 91.75 70 PRO A C 1
ATOM 547 O O . PRO A 1 70 ? -10.246 -7.357 -7.569 1.00 91.75 70 PRO A O 1
ATOM 550 N N . ASN A 1 71 ? -9.507 -5.616 -6.358 1.00 91.50 71 ASN A N 1
ATOM 551 C CA . ASN A 1 71 ? -9.057 -4.809 -7.492 1.00 91.50 71 ASN A CA 1
ATOM 552 C C . ASN A 1 71 ? -7.547 -4.921 -7.735 1.00 91.50 71 ASN A C 1
ATOM 554 O O . ASN A 1 71 ? -7.014 -4.157 -8.533 1.00 91.50 71 ASN A O 1
ATOM 558 N N . HIS A 1 72 ? -6.837 -5.796 -7.007 1.00 91.00 72 HIS A N 1
ATOM 559 C CA . HIS A 1 72 ? -5.376 -5.931 -7.091 1.00 91.00 72 HIS A CA 1
ATOM 560 C C . HIS A 1 72 ? -4.618 -4.597 -6.905 1.00 91.00 72 HIS A C 1
ATOM 562 O O . HIS A 1 72 ? -3.512 -4.402 -7.401 1.00 91.00 72 HIS A O 1
ATOM 568 N N . ALA A 1 73 ? -5.211 -3.666 -6.150 1.00 92.56 73 ALA A N 1
ATOM 569 C CA . ALA A 1 73 ? -4.771 -2.276 -6.052 1.00 92.56 73 ALA A CA 1
ATOM 570 C C . ALA A 1 73 ? -3.713 -2.020 -4.964 1.00 92.56 73 ALA A C 1
ATOM 572 O O . ALA A 1 73 ? -3.427 -0.870 -4.624 1.00 92.56 73 ALA A O 1
ATOM 573 N N . ILE A 1 74 ? -3.175 -3.073 -4.344 1.00 92.75 74 ILE A N 1
ATOM 574 C CA . ILE A 1 74 ? -2.179 -2.969 -3.275 1.00 92.75 74 ILE A CA 1
ATOM 575 C C . ILE A 1 74 ? -0.858 -3.511 -3.787 1.00 92.75 74 ILE A C 1
ATOM 577 O O . ILE A 1 74 ? -0.751 -4.651 -4.235 1.00 92.75 74 ILE A O 1
ATOM 581 N N . ALA A 1 75 ? 0.156 -2.667 -3.673 1.00 91.38 75 ALA A N 1
ATOM 582 C CA . ALA A 1 75 ? 1.442 -2.859 -4.295 1.00 91.38 75 ALA A CA 1
ATOM 583 C C . ALA A 1 75 ? 2.567 -2.630 -3.280 1.00 91.38 75 ALA A C 1
ATOM 585 O O . ALA A 1 75 ? 2.400 -1.877 -2.317 1.00 91.38 75 ALA A O 1
ATOM 586 N N . TYR A 1 76 ? 3.719 -3.273 -3.464 1.00 91.12 76 TYR A N 1
ATOM 587 C CA . TYR A 1 76 ? 4.875 -3.082 -2.587 1.00 91.12 76 TYR A CA 1
ATOM 588 C C . TYR A 1 76 ? 6.214 -3.251 -3.304 1.00 91.12 76 TYR A C 1
ATOM 590 O O . TYR A 1 76 ? 6.333 -3.949 -4.307 1.00 91.12 76 TYR A O 1
ATOM 598 N N . GLY A 1 77 ? 7.254 -2.596 -2.784 1.00 88.81 77 GLY A N 1
ATOM 599 C CA . GLY A 1 77 ? 8.589 -2.659 -3.377 1.00 88.81 77 GLY A CA 1
ATOM 600 C C . GLY A 1 77 ? 9.661 -1.930 -2.575 1.00 88.81 77 GLY A C 1
ATOM 601 O O . GLY A 1 77 ? 9.491 -1.557 -1.414 1.00 88.81 77 GLY A O 1
ATOM 602 N N . THR A 1 78 ? 10.819 -1.725 -3.188 1.00 88.69 78 THR A N 1
ATOM 603 C CA . THR A 1 78 ? 11.869 -0.843 -2.670 1.00 88.69 78 THR A CA 1
ATOM 604 C C . THR A 1 78 ? 11.495 0.621 -2.889 1.00 88.69 78 THR A C 1
ATOM 606 O O . THR A 1 78 ? 10.722 0.953 -3.782 1.00 88.69 78 THR A O 1
ATOM 609 N N . ALA A 1 79 ? 12.091 1.530 -2.112 1.00 87.38 79 ALA A N 1
ATOM 610 C CA . ALA A 1 79 ? 11.861 2.966 -2.293 1.00 87.38 79 ALA A CA 1
ATOM 611 C C . ALA A 1 79 ? 12.200 3.440 -3.719 1.00 87.38 79 ALA A C 1
ATOM 613 O O . ALA A 1 79 ? 11.521 4.311 -4.249 1.00 87.38 79 ALA A O 1
ATOM 614 N N . LYS A 1 80 ? 13.218 2.836 -4.349 1.00 89.69 80 LYS A N 1
ATOM 615 C CA . LYS A 1 80 ? 13.596 3.130 -5.733 1.00 89.69 80 LYS A CA 1
ATOM 616 C C . LYS A 1 80 ? 12.498 2.714 -6.718 1.00 89.69 80 LYS A C 1
ATOM 618 O O . LYS A 1 80 ? 12.094 3.532 -7.532 1.00 89.69 80 LYS A O 1
ATOM 623 N N . GLN A 1 81 ? 12.007 1.478 -6.609 1.00 91.19 81 GLN A N 1
ATOM 624 C CA . GLN A 1 81 ? 10.954 0.945 -7.487 1.00 91.19 81 GLN A CA 1
ATOM 625 C C . GLN A 1 81 ? 9.671 1.776 -7.388 1.00 91.19 81 GLN A C 1
ATOM 627 O O . GLN A 1 81 ? 9.101 2.161 -8.404 1.00 91.19 81 GLN A O 1
ATOM 632 N N . ILE A 1 82 ? 9.270 2.126 -6.162 1.00 90.12 82 ILE A N 1
ATOM 633 C CA . ILE A 1 82 ? 8.084 2.954 -5.914 1.00 90.12 82 ILE A CA 1
ATOM 634 C C . ILE A 1 82 ? 8.254 4.346 -6.531 1.00 90.12 82 ILE A C 1
ATOM 636 O O . ILE A 1 82 ? 7.377 4.795 -7.259 1.00 90.12 82 ILE A O 1
ATOM 640 N N . ALA A 1 83 ? 9.398 5.003 -6.319 1.00 90.44 83 ALA A N 1
ATOM 641 C CA . ALA A 1 83 ? 9.643 6.333 -6.877 1.00 90.44 83 ALA A CA 1
ATOM 642 C C . ALA A 1 83 ? 9.651 6.345 -8.419 1.00 90.44 83 ALA A C 1
ATOM 644 O O . ALA A 1 83 ? 9.160 7.289 -9.041 1.00 90.44 83 ALA A O 1
ATOM 645 N N . GLU A 1 84 ? 10.204 5.305 -9.051 1.00 91.25 84 GLU A N 1
ATOM 646 C CA . GLU A 1 84 ? 10.190 5.157 -10.511 1.00 91.25 84 GLU A CA 1
ATOM 647 C C . GLU A 1 84 ? 8.768 4.916 -11.044 1.00 91.25 84 GLU A C 1
ATOM 649 O O . GLU A 1 84 ? 8.378 5.535 -12.038 1.00 91.25 84 GLU A O 1
ATOM 654 N N . TYR A 1 85 ? 7.980 4.087 -10.353 1.00 89.56 85 TYR A N 1
ATOM 655 C CA . TYR A 1 85 ? 6.572 3.848 -10.668 1.00 89.56 85 TYR A CA 1
ATOM 656 C C . TYR A 1 85 ? 5.724 5.122 -10.540 1.00 89.56 85 TYR A C 1
ATOM 658 O O . TYR A 1 85 ? 5.045 5.512 -11.488 1.00 89.56 85 TYR A O 1
ATOM 666 N N . GLU A 1 86 ? 5.804 5.829 -9.411 1.00 89.81 86 GLU A N 1
ATOM 667 C CA . GLU A 1 86 ? 5.041 7.061 -9.166 1.00 89.81 86 GLU A CA 1
ATOM 668 C C . GLU A 1 86 ? 5.351 8.143 -10.207 1.00 89.81 86 GLU A C 1
ATOM 670 O O . GLU A 1 86 ? 4.452 8.838 -10.693 1.00 89.81 86 GLU A O 1
ATOM 675 N N . ARG A 1 87 ? 6.623 8.259 -10.612 1.00 90.12 87 ARG A N 1
ATOM 676 C CA . ARG A 1 87 ? 7.022 9.143 -11.710 1.00 90.12 87 ARG A CA 1
ATOM 677 C C . ARG A 1 87 ? 6.323 8.757 -13.014 1.00 90.12 87 ARG A C 1
ATOM 679 O O . ARG A 1 87 ? 5.811 9.635 -13.706 1.00 90.12 87 ARG A O 1
ATOM 686 N N . ALA A 1 88 ? 6.284 7.470 -13.342 1.00 89.06 88 ALA A N 1
ATOM 687 C CA . ALA A 1 88 ? 5.644 6.989 -14.558 1.00 89.06 88 ALA A CA 1
ATOM 688 C C . ALA A 1 88 ? 4.125 7.217 -14.561 1.00 89.06 88 ALA A C 1
ATOM 690 O O . ALA A 1 88 ? 3.585 7.664 -15.574 1.00 89.06 88 ALA A O 1
ATOM 691 N N . VAL A 1 89 ? 3.448 6.980 -13.432 1.00 87.94 89 VAL A N 1
ATOM 692 C CA . VAL A 1 89 ? 2.012 7.270 -13.257 1.00 87.94 89 VAL A CA 1
ATOM 693 C C . VAL A 1 89 ? 1.733 8.753 -13.492 1.00 87.94 89 VAL A C 1
ATOM 695 O O . VAL A 1 89 ? 0.845 9.108 -14.272 1.00 87.94 89 VAL A O 1
ATOM 698 N N . ARG A 1 90 ? 2.549 9.630 -12.891 1.00 87.62 90 ARG A N 1
ATOM 699 C CA . ARG A 1 90 ? 2.438 11.084 -13.063 1.00 87.62 90 ARG A CA 1
ATOM 700 C C . ARG A 1 90 ? 2.623 11.519 -14.519 1.00 87.62 90 ARG A C 1
ATOM 702 O O . ARG A 1 90 ? 1.961 12.456 -14.961 1.00 87.62 90 ARG A O 1
ATOM 709 N N . GLU A 1 91 ? 3.520 10.867 -15.255 1.00 86.56 91 GLU A N 1
ATOM 710 C CA . GLU A 1 91 ? 3.802 11.181 -16.659 1.00 86.56 91 GLU A CA 1
ATOM 711 C C . GLU A 1 91 ? 2.721 10.643 -17.619 1.00 86.56 91 GLU A C 1
ATOM 713 O O . GLU A 1 91 ? 2.392 11.323 -18.592 1.00 86.56 91 GLU A O 1
ATOM 718 N N . LYS A 1 92 ? 2.148 9.454 -17.371 1.00 72.88 92 LYS A N 1
ATOM 719 C CA . LYS A 1 92 ? 1.316 8.735 -18.360 1.00 72.88 92 LYS A CA 1
ATOM 720 C C . LYS A 1 92 ? -0.201 8.723 -18.132 1.00 72.88 92 LYS A C 1
ATOM 722 O O . LYS A 1 92 ? -0.906 8.189 -18.979 1.00 72.88 92 LYS A O 1
ATOM 727 N N . ARG A 1 93 ? -0.7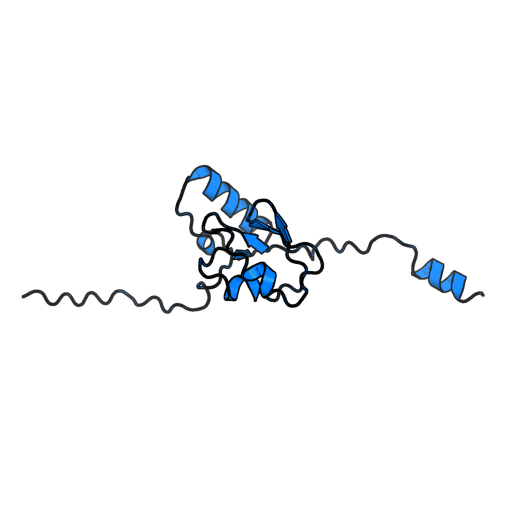30 9.384 -17.099 1.00 62.44 93 ARG A N 1
ATOM 728 C CA . ARG A 1 93 ? -2.175 9.590 -16.812 1.00 62.44 93 ARG A CA 1
ATOM 729 C C . ARG A 1 93 ? -3.055 8.333 -16.618 1.00 62.44 93 ARG A C 1
ATOM 731 O O . ARG A 1 93 ? -4.010 8.455 -15.864 1.00 62.44 93 ARG A O 1
ATOM 738 N N . ALA A 1 94 ? -2.786 7.173 -17.229 1.00 70.00 94 ALA A N 1
ATOM 739 C CA . ALA A 1 94 ? -3.510 5.913 -16.991 1.00 70.00 94 ALA A CA 1
ATOM 740 C C . ALA A 1 94 ? -2.731 4.673 -17.485 1.00 70.00 94 A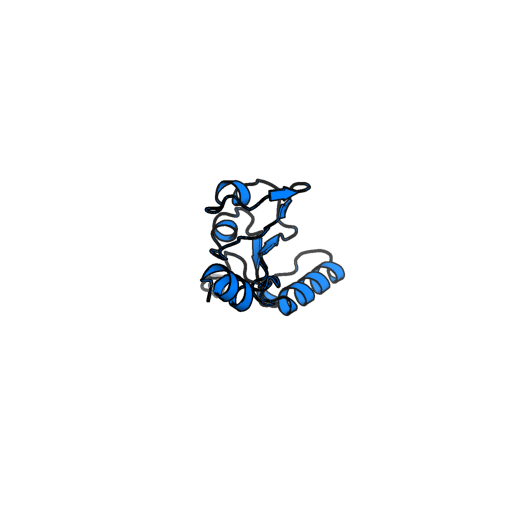LA A C 1
ATOM 742 O O . ALA A 1 94 ? -1.946 4.768 -18.430 1.00 70.00 94 ALA A O 1
ATOM 743 N N . GLY A 1 95 ? -2.987 3.507 -16.875 1.00 72.94 95 GLY A N 1
ATOM 744 C CA . GLY A 1 95 ? -2.570 2.193 -17.393 1.00 72.94 95 GLY A CA 1
ATOM 745 C C . GLY A 1 95 ? -1.082 1.858 -17.247 1.00 72.94 95 GLY A C 1
ATOM 746 O O . GLY A 1 95 ? -0.519 1.156 -18.086 1.00 72.94 95 GLY A O 1
ATOM 747 N N . VAL A 1 96 ? -0.412 2.393 -16.225 1.00 83.31 96 VAL A N 1
ATOM 748 C CA . VAL A 1 96 ? 0.987 2.053 -15.939 1.00 83.31 96 VAL A CA 1
ATOM 749 C C . VAL A 1 96 ? 1.024 0.776 -15.108 1.00 83.31 96 VAL A C 1
ATOM 751 O O . VAL A 1 96 ? 0.670 0.805 -13.938 1.00 83.31 96 VAL A O 1
ATOM 754 N N . ASP A 1 97 ? 1.487 -0.322 -15.700 1.00 83.94 97 ASP A N 1
ATOM 755 C CA . ASP A 1 97 ? 1.687 -1.590 -14.994 1.00 83.94 97 ASP A CA 1
ATOM 756 C C . ASP A 1 97 ? 2.807 -1.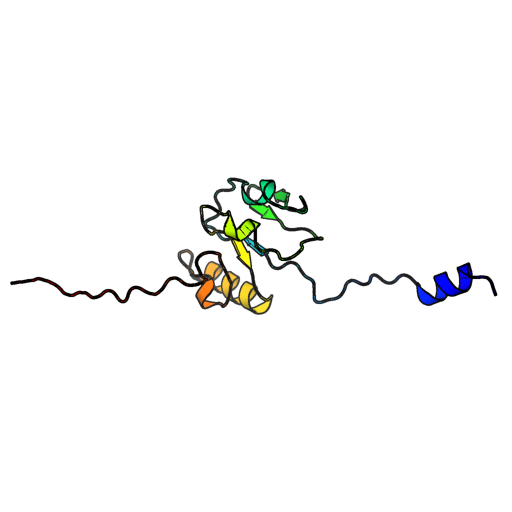470 -13.929 1.00 83.94 97 ASP A C 1
ATOM 758 O O . ASP A 1 97 ? 3.961 -1.187 -14.293 1.00 83.94 97 ASP A O 1
ATOM 762 N N . PRO A 1 98 ? 2.512 -1.687 -12.628 1.00 83.44 98 PRO A N 1
ATOM 763 C CA . PRO A 1 98 ? 3.511 -1.673 -11.559 1.00 83.44 98 PRO A CA 1
ATOM 764 C C . PRO A 1 98 ? 4.636 -2.704 -11.746 1.00 83.44 98 PRO A C 1
ATOM 766 O O . PRO A 1 98 ? 5.791 -2.417 -11.402 1.00 83.44 98 PRO A O 1
ATOM 769 N N . ALA A 1 99 ? 4.350 -3.867 -12.344 1.00 84.88 99 ALA A N 1
ATOM 770 C CA . ALA A 1 99 ? 5.319 -4.952 -12.503 1.00 84.88 99 ALA A CA 1
ATOM 771 C C . ALA A 1 99 ? 6.518 -4.535 -13.369 1.00 84.88 99 ALA A C 1
ATOM 773 O O . ALA A 1 99 ? 7.661 -4.911 -13.090 1.00 84.88 99 ALA A O 1
ATOM 774 N N . LYS A 1 100 ? 6.299 -3.647 -14.351 1.00 85.12 100 LYS A N 1
ATOM 775 C CA . LYS A 1 100 ? 7.362 -3.062 -15.185 1.00 85.12 100 LYS A CA 1
ATOM 776 C C . LYS A 1 100 ? 8.441 -2.334 -14.373 1.00 85.12 100 LYS A C 1
ATOM 778 O O . LYS A 1 100 ? 9.586 -2.238 -14.814 1.00 85.12 100 LYS A O 1
ATOM 783 N N . TYR A 1 101 ? 8.083 -1.823 -13.199 1.00 85.31 101 TYR A N 1
ATOM 784 C CA . TYR A 1 101 ? 8.972 -1.085 -12.300 1.00 85.31 101 TYR A CA 1
ATOM 785 C C . TYR A 1 101 ? 9.469 -1.955 -11.139 1.00 85.31 101 TYR A C 1
ATOM 787 O O . TYR A 1 101 ? 10.041 -1.445 -10.178 1.00 85.31 101 TYR A O 1
ATOM 795 N N . GLY A 1 102 ? 9.261 -3.276 -11.208 1.00 79.56 102 GLY A N 1
ATOM 796 C CA . GLY A 1 102 ? 9.626 -4.220 -10.153 1.00 79.56 102 GLY A CA 1
ATOM 797 C C . GLY A 1 102 ? 8.802 -4.058 -8.874 1.00 79.56 102 GLY A C 1
ATOM 798 O O . GLY A 1 102 ? 9.229 -4.517 -7.815 1.00 79.56 102 GLY A O 1
ATOM 799 N N . VAL A 1 103 ? 7.657 -3.379 -8.955 1.00 84.56 103 VAL A N 1
ATOM 800 C CA . VAL A 1 103 ? 6.680 -3.323 -7.872 1.00 84.56 103 VAL A CA 1
ATOM 801 C C . VAL A 1 103 ? 5.834 -4.590 -7.931 1.00 84.56 103 VAL A C 1
ATOM 803 O O . VAL A 1 103 ? 5.326 -4.953 -8.988 1.00 84.56 103 VAL A O 1
ATOM 806 N N . VAL A 1 104 ? 5.678 -5.251 -6.788 1.00 79.44 104 VAL A N 1
ATOM 807 C CA . VAL A 1 104 ? 4.897 -6.482 -6.676 1.00 79.44 104 VAL A CA 1
ATOM 808 C C . VAL A 1 104 ? 3.445 -6.139 -6.370 1.00 79.44 104 VAL A C 1
ATOM 810 O O . VAL A 1 104 ? 3.174 -5.358 -5.456 1.00 79.44 104 VAL A O 1
ATOM 813 N N . THR A 1 105 ? 2.531 -6.740 -7.124 1.00 76.81 105 THR A N 1
ATOM 814 C CA . THR A 1 105 ? 1.088 -6.786 -6.861 1.00 76.81 105 THR A CA 1
ATOM 815 C C . THR A 1 105 ? 0.653 -8.247 -6.855 1.00 76.81 105 THR A C 1
ATOM 817 O O . THR A 1 105 ? 1.233 -9.083 -7.558 1.00 76.81 105 THR A O 1
ATOM 820 N N . GLU A 1 106 ? -0.345 -8.583 -6.048 1.00 64.38 106 GLU A N 1
ATOM 821 C CA . GLU A 1 106 ? -0.918 -9.928 -6.073 1.00 64.38 106 GLU A CA 1
ATOM 822 C C . GLU A 1 106 ? -1.643 -10.164 -7.398 1.00 64.38 106 GLU A C 1
ATOM 824 O O . GLU A 1 106 ? -2.392 -9.307 -7.858 1.00 64.38 106 GLU A O 1
ATOM 829 N N . GLY A 1 107 ? -1.340 -11.296 -8.041 1.00 54.47 107 GLY A N 1
ATOM 830 C CA . GLY A 1 107 ? -1.562 -11.545 -9.476 1.00 54.47 107 GLY A CA 1
ATOM 831 C C . GLY A 1 107 ? -0.269 -11.612 -10.309 1.00 54.47 107 GLY A C 1
ATOM 832 O O . GLY A 1 107 ? -0.269 -12.183 -11.395 1.00 54.47 107 GLY A O 1
ATOM 833 N N . SER A 1 108 ? 0.862 -11.121 -9.781 1.00 47.34 108 SER A N 1
ATOM 834 C CA . SER A 1 108 ? 2.190 -11.244 -10.421 1.00 47.34 108 SER A CA 1
ATOM 835 C C . SER A 1 108 ? 2.911 -12.563 -10.091 1.00 47.34 108 SER A C 1
ATOM 837 O O . SER A 1 108 ? 3.923 -12.900 -10.710 1.00 47.34 108 SER A O 1
ATOM 839 N N . HIS A 1 109 ? 2.414 -13.329 -9.115 1.00 44.22 109 HIS A N 1
ATOM 840 C CA . HIS A 1 109 ? 2.921 -14.662 -8.799 1.00 44.22 109 HIS A CA 1
ATOM 841 C C . HIS A 1 109 ? 2.283 -15.701 -9.732 1.00 44.22 109 HIS A C 1
ATOM 843 O O . HIS A 1 109 ? 1.291 -16.336 -9.394 1.00 44.22 109 HIS A O 1
ATOM 849 N N . GLY A 1 110 ? 2.884 -15.891 -10.909 1.00 41.38 110 GLY A N 1
ATOM 850 C CA . GLY A 1 110 ? 2.715 -17.118 -11.691 1.00 41.38 110 GLY A CA 1
ATOM 851 C C . GLY A 1 110 ? 1.386 -17.271 -12.429 1.00 41.38 110 GLY A C 1
ATOM 852 O O . GLY A 1 110 ? 0.795 -18.347 -12.399 1.00 41.38 110 GLY A O 1
ATOM 853 N N . GLY A 1 111 ? 0.966 -16.254 -13.178 1.00 34.03 111 GLY A N 1
ATOM 854 C CA . GLY A 1 111 ? 0.292 -16.550 -14.437 1.00 34.03 111 GLY A CA 1
ATOM 855 C C . GLY A 1 111 ? 1.323 -17.197 -15.358 1.00 34.03 111 GLY A C 1
ATOM 856 O O . GLY A 1 111 ? 2.299 -16.551 -15.743 1.00 34.03 111 GLY A O 1
ATOM 857 N N . MET A 1 112 ? 1.145 -18.474 -15.702 1.00 36.41 112 MET A N 1
ATOM 858 C CA . MET A 1 112 ? 1.630 -18.927 -17.001 1.00 36.41 112 MET A CA 1
ATOM 859 C C . MET A 1 112 ? 1.077 -17.898 -17.987 1.00 36.41 112 MET A C 1
ATOM 861 O O . MET A 1 112 ? -0.136 -17.712 -18.044 1.00 36.41 112 MET A O 1
ATOM 865 N N . HIS A 1 113 ? 1.945 -17.161 -18.678 1.00 40.44 113 HIS A N 1
ATOM 866 C CA . HIS A 1 113 ? 1.515 -16.556 -19.924 1.00 40.44 113 HIS A CA 1
ATOM 867 C C . HIS A 1 113 ? 1.025 -17.746 -20.749 1.00 40.44 113 HIS A C 1
ATOM 869 O O . HIS A 1 113 ? 1.842 -18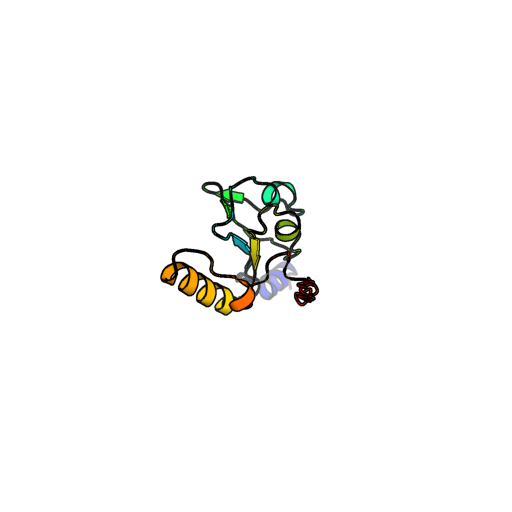.556 -21.187 1.00 40.44 113 HIS A O 1
ATOM 875 N N . GLU A 1 114 ? -0.292 -17.929 -20.859 1.00 37.59 114 GLU A N 1
ATOM 876 C CA . GLU A 1 114 ? -0.829 -18.633 -22.007 1.00 37.59 114 GLU A CA 1
ATOM 877 C C . GLU A 1 114 ? -0.303 -17.821 -23.187 1.00 37.59 114 GLU A C 1
ATOM 879 O O . GLU A 1 114 ? -0.697 -16.678 -23.413 1.00 37.59 114 GLU A O 1
ATOM 884 N N . GLU A 1 115 ? 0.730 -18.353 -23.839 1.00 49.00 115 GLU A N 1
ATOM 885 C CA . GLU A 1 115 ? 1.016 -17.983 -25.209 1.00 49.00 115 GLU A CA 1
ATOM 886 C C . GLU A 1 115 ? -0.321 -18.127 -25.925 1.00 49.00 115 GLU A C 1
ATOM 888 O O . GLU A 1 115 ? -0.910 -19.211 -25.907 1.00 49.00 115 GLU A O 1
ATOM 893 N N . ASP A 1 116 ? -0.832 -17.019 -26.460 1.00 45.91 116 ASP A N 1
ATOM 894 C CA . ASP A 1 116 ? -1.955 -17.022 -27.381 1.00 45.91 116 ASP A CA 1
ATOM 895 C C . ASP A 1 116 ? -1.580 -17.962 -28.533 1.00 45.91 116 ASP A C 1
ATOM 897 O O . ASP A 1 116 ? -0.964 -17.562 -29.525 1.00 45.91 116 ASP A O 1
ATOM 901 N N . ASP A 1 117 ? -1.912 -19.243 -28.381 1.00 51.31 117 ASP A N 1
ATOM 902 C CA . ASP A 1 117 ? -1.838 -20.255 -29.415 1.00 51.31 117 ASP A CA 1
ATOM 903 C C . ASP A 1 117 ? -2.986 -19.936 -30.370 1.00 51.31 117 ASP A C 1
ATOM 905 O O . ASP A 1 117 ? -4.054 -20.551 -30.366 1.00 51.31 117 ASP A O 1
ATOM 909 N N . ASN A 1 118 ? -2.768 -18.884 -31.161 1.00 53.78 118 ASN A N 1
ATOM 910 C CA . ASN A 1 118 ? -3.570 -18.501 -32.302 1.00 53.78 118 ASN A CA 1
ATOM 911 C C . ASN A 1 118 ? -3.407 -19.574 -33.387 1.00 53.78 118 ASN A C 1
ATOM 913 O O . ASN A 1 118 ? -2.888 -19.332 -34.477 1.00 53.78 118 ASN A O 1
ATOM 917 N N . ARG A 1 119 ? -3.890 -20.784 -33.096 1.00 54.53 119 ARG A N 1
ATOM 918 C CA . ARG A 1 119 ? -4.370 -21.722 -34.102 1.00 54.53 119 ARG A CA 1
ATOM 919 C C . ARG A 1 119 ? -5.704 -21.183 -34.597 1.00 54.53 119 ARG A C 1
ATOM 921 O O . ARG A 1 119 ? -6.774 -21.698 -34.277 1.00 54.53 119 ARG A O 1
ATOM 928 N N . GLY A 1 120 ? -5.591 -20.115 -35.384 1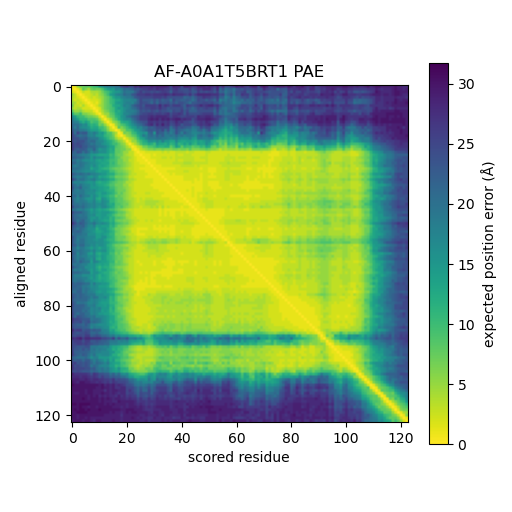.00 43.69 120 GLY A N 1
ATOM 929 C CA . GLY A 1 120 ? -6.625 -19.656 -36.288 1.00 43.69 120 GLY A CA 1
ATOM 930 C C . GLY A 1 120 ? -7.051 -20.835 -37.149 1.00 43.69 120 GLY A C 1
ATOM 931 O O . GLY A 1 120 ? -6.336 -21.283 -38.043 1.00 43.69 120 GLY A O 1
ATOM 932 N N . THR A 1 121 ? -8.213 -21.374 -36.810 1.00 52.50 121 THR A N 1
ATOM 933 C CA . THR A 1 121 ? -9.023 -22.179 -37.706 1.00 52.50 121 THR A CA 1
ATOM 934 C C . THR A 1 121 ? -9.707 -21.200 -38.640 1.00 52.50 121 THR A C 1
ATOM 936 O O . THR A 1 121 ? -10.793 -20.713 -38.352 1.00 52.50 121 THR A O 1
ATOM 939 N N . GLU A 1 122 ? -9.052 -20.898 -39.756 1.00 48.91 122 GLU A N 1
ATOM 940 C CA . GLU A 1 122 ? -9.691 -20.243 -40.889 1.00 48.91 122 GLU A CA 1
ATOM 941 C C . GLU A 1 122 ? -9.303 -20.970 -42.187 1.00 48.91 122 GLU A C 1
ATOM 943 O O . GLU A 1 122 ? -8.193 -20.821 -42.691 1.00 48.91 122 GLU A O 1
ATOM 948 N N . ILE A 1 123 ? -10.310 -21.706 -42.689 1.00 47.88 123 ILE A N 1
ATOM 949 C CA . ILE A 1 123 ? -10.582 -22.169 -44.068 1.00 47.88 123 ILE A CA 1
ATOM 950 C C . ILE A 1 123 ? -9.758 -23.349 -44.607 1.00 47.88 123 ILE A C 1
ATOM 952 O O . ILE A 1 123 ? -8.571 -23.186 -44.957 1.00 47.88 123 ILE A O 1
#

Radius of gyration: 21.14 Å; Cα contacts (8 Å, |Δi|>4): 140; chains: 1; bounding box: 41×33×86 Å